Protein AF-A0AAI9TAZ4-F1 (afdb_monomer)

Radius of gyration: 24.56 Å; Cα contacts (8 Å, |Δi|>4): 49; chains: 1; bounding box: 62×40×59 Å

Sequence (120 aa):
MQAFIVGILITIVVLALGYNTGGCFNCARDFGPRLVAVMAGWGGHLFREYHAPWVADITGGLFGALIYNMAIFTGGESPVNYPPRRRKRAYRRALNLRKKLRIGKRKLPDLEHSIADTEH

Solvent-accessible surface area (backbone atoms only — not comparable to full-atom values): 7200 Å² total; per-residue (Å²): 113,69,71,60,55,52,50,53,52,54,49,51,51,37,71,75,50,17,86,85,61,75,52,58,74,43,53,70,74,48,48,54,60,51,51,52,40,36,73,72,66,72,40,77,65,86,70,65,55,93,70,59,47,44,62,58,34,53,52,48,52,53,49,53,51,47,50,45,41,71,77,68,46,80,49,74,80,42,93,85,38,56,45,71,72,56,53,56,50,55,48,50,50,51,52,54,50,42,61,72,66,66,63,76,79,87,74,52,66,72,58,53,52,58,51,60,71,65,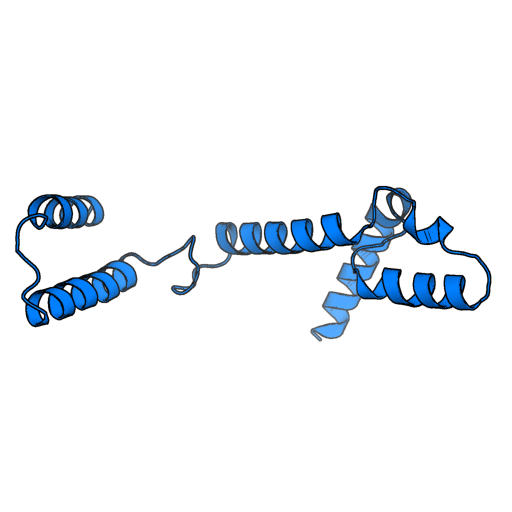72,111

InterPro domains:
  IPR000425 Major intrinsic protein [PF00230] (3-68)
  IPR023271 Aquaporin-like [G3DSA:1.20.1080.10] (1-79)
  IPR023271 Aquaporin-like [SSF81338] (2-74)
  IPR050363 Major Intrinsic Protein/Aquaporin [PTHR43829] (1-81)

Secondary structure (DSSP, 8-state):
-HHHHHHHHHHHHHHHHHHHHTT---HHHHHHHHHHHIIIII-GGGG--S--HHHHHHHHHHHHHHHHHHHT---TT-SSS--HHHHHHHHHHHHHHHHHTT--GGG-HHHHHHHHTT--

Mean predicted aligned error: 12.99 Å

Foldseek 3Di:
DVVVVVVVVLVVCCVVPCVPPVSPLDLVVQVVVLVVCCVVVVNDVSVVPPCSVVVVNVVVVVVVVVCCCPPPDCDCPDPVNHDLVVVVVVVVVVVVVVVVVPDDPPPPPVVVVVVVVSVD

pLDDT: mean 76.42, std 12.27, range [41.94, 95.5]

Organism: Penicillium thymicola (NCBI:txid293382)

Structure (mmCIF, N/CA/C/O backbone):
data_AF-A0AAI9TAZ4-F1
#
_entry.id   AF-A0AAI9TAZ4-F1
#
loop_
_atom_site.group_PDB
_atom_site.id
_atom_site.type_symbol
_atom_site.label_atom_id
_atom_site.label_alt_id
_atom_site.label_comp_id
_atom_site.label_asym_id
_atom_site.label_entity_id
_atom_site.label_seq_id
_atom_site.pdbx_PDB_ins_code
_atom_site.Cartn_x
_atom_site.Cartn_y
_atom_site.Cartn_z
_atom_site.occupancy
_atom_site.B_iso_or_equiv
_atom_site.auth_seq_id
_atom_site.auth_comp_id
_atom_site.auth_asym_id
_atom_site.auth_atom_id
_atom_site.pdbx_PDB_model_num
ATOM 1 N N . MET A 1 1 ? 0.638 22.893 1.329 1.00 80.75 1 MET A N 1
ATOM 2 C CA . MET A 1 1 ? 1.312 22.155 2.423 1.00 80.75 1 MET A CA 1
ATOM 3 C C . MET A 1 1 ? 1.194 20.637 2.303 1.00 80.75 1 MET A C 1
ATOM 5 O O . MET A 1 1 ? 2.216 19.978 2.399 1.00 80.75 1 MET A O 1
ATOM 9 N N . GLN A 1 2 ? 0.012 20.065 2.039 1.00 91.38 2 GLN A N 1
ATOM 10 C CA . GLN A 1 2 ? -0.176 18.601 2.034 1.00 91.38 2 GLN A CA 1
ATOM 11 C C . GLN A 1 2 ? 0.722 17.841 1.035 1.00 91.38 2 GLN A C 1
ATOM 13 O O . GLN A 1 2 ? 1.389 16.885 1.412 1.00 91.38 2 GLN A O 1
ATOM 18 N N . ALA A 1 3 ? 0.815 18.301 -0.218 1.00 91.31 3 ALA A N 1
ATOM 19 C CA . ALA A 1 3 ? 1.637 17.642 -1.242 1.00 91.31 3 ALA A CA 1
ATOM 20 C C . ALA A 1 3 ? 3.138 17.600 -0.891 1.00 91.31 3 ALA A C 1
ATOM 22 O O . ALA A 1 3 ? 3.822 16.633 -1.208 1.00 91.31 3 ALA A O 1
ATOM 23 N N . PHE A 1 4 ? 3.637 18.624 -0.192 1.00 94.88 4 PHE A N 1
ATOM 24 C CA . PHE A 1 4 ? 5.032 18.691 0.244 1.00 94.88 4 PHE A CA 1
ATOM 25 C C . PHE A 1 4 ? 5.348 17.623 1.300 1.00 94.88 4 PHE A C 1
ATOM 27 O O . PHE A 1 4 ? 6.354 16.927 1.196 1.00 94.88 4 PHE A O 1
ATOM 34 N N . ILE A 1 5 ? 4.444 17.434 2.267 1.00 95.50 5 ILE A N 1
ATOM 35 C CA . ILE A 1 5 ? 4.572 16.408 3.311 1.00 95.50 5 ILE A CA 1
ATOM 36 C C . ILE A 1 5 ? 4.561 15.009 2.687 1.00 95.50 5 ILE A C 1
ATOM 38 O O . ILE A 1 5 ? 5.412 14.182 3.008 1.00 95.50 5 ILE A O 1
ATOM 42 N N . VAL A 1 6 ? 3.637 14.758 1.753 1.00 93.25 6 VAL A N 1
ATOM 43 C CA . VAL A 1 6 ? 3.563 13.476 1.036 1.00 93.25 6 VAL A CA 1
ATOM 44 C C . VAL A 1 6 ? 4.838 13.224 0.224 1.00 93.25 6 VAL A C 1
ATOM 46 O O . VAL A 1 6 ? 5.362 12.114 0.250 1.00 93.25 6 VAL A O 1
ATOM 49 N N . GLY A 1 7 ? 5.380 14.247 -0.443 1.00 92.19 7 GLY A N 1
ATOM 50 C CA . GLY A 1 7 ? 6.631 14.137 -1.199 1.00 92.19 7 GLY A CA 1
ATOM 51 C C . GLY A 1 7 ? 7.829 13.752 -0.328 1.00 92.19 7 GLY A C 1
ATOM 52 O O . GLY A 1 7 ? 8.568 12.827 -0.670 1.00 92.19 7 GLY A O 1
ATOM 53 N N . ILE A 1 8 ? 7.995 14.399 0.830 1.00 95.25 8 ILE A N 1
ATOM 54 C CA . ILE A 1 8 ? 9.045 14.036 1.795 1.00 95.25 8 ILE A CA 1
ATOM 55 C C . ILE A 1 8 ? 8.847 12.604 2.299 1.00 95.25 8 ILE A C 1
ATOM 57 O O . ILE A 1 8 ? 9.805 11.834 2.336 1.00 95.25 8 ILE A O 1
ATOM 61 N N . LEU A 1 9 ? 7.613 12.221 2.632 1.00 93.56 9 LEU A N 1
ATOM 62 C CA . LEU A 1 9 ? 7.301 10.877 3.115 1.00 93.56 9 LEU A CA 1
ATOM 63 C C . LEU A 1 9 ? 7.679 9.802 2.087 1.00 93.56 9 LEU A C 1
ATOM 65 O O . LEU A 1 9 ? 8.371 8.846 2.432 1.00 93.56 9 LEU A O 1
ATOM 69 N N . ILE A 1 10 ? 7.303 9.988 0.818 1.00 91.25 10 ILE A N 1
ATOM 70 C CA . ILE A 1 10 ? 7.685 9.073 -0.270 1.00 91.25 10 ILE A CA 1
ATOM 71 C C . ILE A 1 10 ? 9.211 9.011 -0.410 1.00 91.25 10 ILE A C 1
ATOM 73 O O . ILE A 1 10 ? 9.771 7.928 -0.570 1.00 91.25 10 ILE A O 1
ATOM 77 N N . THR A 1 11 ? 9.891 10.154 -0.313 1.00 91.94 11 THR A N 1
ATOM 78 C CA . THR A 1 11 ? 11.353 10.232 -0.445 1.00 91.94 11 THR A CA 1
ATOM 79 C C . THR A 1 11 ? 12.050 9.426 0.649 1.00 91.94 11 THR A C 1
ATOM 81 O O . THR A 1 11 ? 12.926 8.619 0.352 1.00 91.94 11 THR A O 1
ATOM 84 N N . ILE A 1 12 ? 11.620 9.578 1.903 1.00 93.62 12 ILE A N 1
ATOM 85 C CA . ILE A 1 12 ? 12.162 8.827 3.044 1.00 93.62 12 ILE A CA 1
ATOM 86 C C . ILE A 1 12 ? 11.938 7.324 2.859 1.00 93.62 12 ILE A C 1
ATOM 88 O O . ILE A 1 12 ? 12.862 6.540 3.062 1.00 93.62 12 ILE A O 1
ATOM 92 N N . VAL A 1 13 ? 10.741 6.915 2.430 1.00 90.44 13 VAL A N 1
ATOM 93 C CA . VAL A 1 13 ? 10.422 5.500 2.187 1.00 90.44 13 VAL A CA 1
ATOM 94 C C . VAL A 1 13 ? 11.324 4.908 1.099 1.00 90.44 13 VAL A C 1
ATOM 96 O O . VAL A 1 13 ? 11.860 3.815 1.275 1.00 90.44 13 VAL A O 1
ATOM 99 N N . VAL A 1 14 ? 11.548 5.631 -0.002 1.00 89.94 14 VAL A N 1
ATOM 100 C CA . VAL A 1 14 ? 12.442 5.179 -1.081 1.00 89.94 14 VAL A CA 1
ATOM 101 C C . VAL A 1 14 ? 13.898 5.124 -0.617 1.00 89.94 14 VAL A C 1
ATOM 103 O O . VAL A 1 14 ? 14.590 4.167 -0.947 1.00 89.94 14 VAL A O 1
ATOM 106 N N . LEU A 1 15 ? 14.369 6.087 0.175 1.00 91.38 15 LEU A N 1
ATOM 107 C CA . LEU A 1 15 ? 15.738 6.066 0.701 1.00 91.38 15 LEU A CA 1
ATOM 108 C C . LEU A 1 15 ? 15.960 4.928 1.707 1.00 91.38 15 LEU A C 1
ATOM 110 O O . LEU A 1 15 ? 17.018 4.307 1.698 1.00 91.38 15 LEU A O 1
ATOM 114 N N . ALA A 1 16 ? 14.969 4.633 2.549 1.00 90.00 16 ALA A N 1
ATOM 115 C CA . ALA A 1 16 ? 15.081 3.602 3.577 1.00 90.00 16 ALA A CA 1
ATOM 116 C C . ALA A 1 16 ? 14.909 2.178 3.025 1.00 90.00 16 ALA A C 1
ATOM 118 O O . ALA A 1 16 ? 15.599 1.257 3.457 1.00 90.00 16 ALA A O 1
ATOM 119 N N . LEU A 1 17 ? 13.974 1.981 2.091 1.00 86.31 17 LEU A N 1
ATOM 120 C CA . LEU A 1 17 ? 13.542 0.650 1.647 1.00 86.31 17 LEU A CA 1
ATOM 121 C C 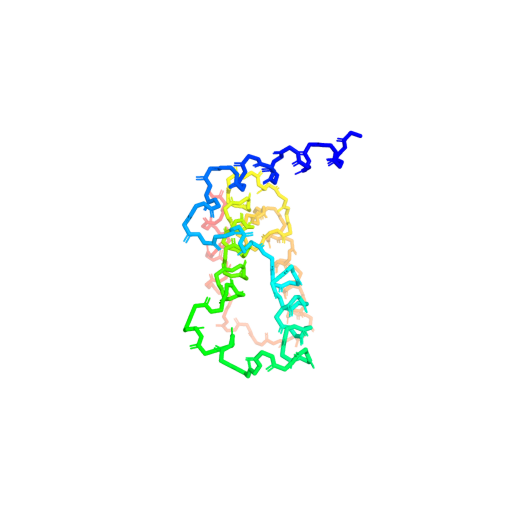. LEU A 1 17 ? 13.793 0.383 0.156 1.00 86.31 17 LEU A C 1
ATOM 123 O O . LEU A 1 17 ? 13.627 -0.749 -0.298 1.00 86.31 17 LEU A O 1
ATOM 127 N N . GLY A 1 18 ? 14.221 1.386 -0.612 1.00 83.62 18 GLY A N 1
ATOM 128 C CA . GLY A 1 18 ? 14.405 1.276 -2.061 1.00 83.62 18 GLY A CA 1
ATOM 129 C C . GLY A 1 18 ? 15.510 0.313 -2.489 1.00 83.62 18 GLY A C 1
ATOM 130 O O . GLY A 1 18 ? 15.413 -0.240 -3.578 1.00 83.62 18 GLY A O 1
ATOM 131 N N . TYR A 1 19 ? 16.507 0.048 -1.639 1.00 83.50 19 TYR A N 1
ATOM 132 C CA . TYR A 1 19 ? 17.583 -0.902 -1.953 1.00 83.50 19 TYR A CA 1
ATOM 133 C C . TYR A 1 19 ? 17.076 -2.342 -2.139 1.00 83.50 19 TYR A C 1
ATOM 135 O O . TYR A 1 19 ? 17.599 -3.073 -2.971 1.00 83.50 19 TYR A O 1
ATOM 143 N N . ASN A 1 20 ? 16.032 -2.747 -1.408 1.00 81.81 20 ASN A N 1
ATOM 144 C CA . ASN A 1 20 ? 15.548 -4.130 -1.440 1.00 81.81 20 ASN A CA 1
ATOM 145 C C . ASN A 1 20 ? 14.680 -4.436 -2.669 1.00 81.81 20 ASN A C 1
ATOM 147 O O . ASN A 1 20 ? 14.732 -5.539 -3.200 1.00 81.81 20 ASN A O 1
ATOM 151 N N . THR A 1 21 ? 13.848 -3.481 -3.099 1.00 73.38 21 THR A N 1
ATOM 152 C CA . THR A 1 21 ? 12.786 -3.719 -4.100 1.00 73.38 21 THR A CA 1
ATOM 153 C C . THR A 1 21 ? 12.746 -2.681 -5.226 1.00 73.38 21 THR A C 1
ATOM 155 O O . THR A 1 21 ? 11.793 -2.643 -6.005 1.00 73.38 21 THR A O 1
ATOM 158 N N . GLY A 1 22 ? 13.730 -1.780 -5.307 1.00 74.75 22 GLY A N 1
ATOM 159 C CA . GLY A 1 22 ? 13.767 -0.696 -6.300 1.00 74.75 22 GLY A CA 1
ATOM 160 C C . GLY A 1 22 ? 12.730 0.412 -6.067 1.00 74.75 22 GLY A C 1
ATOM 161 O O . GLY A 1 22 ? 12.552 1.295 -6.908 1.00 74.75 22 GLY A O 1
ATOM 162 N N . GLY A 1 23 ? 12.029 0.390 -4.927 1.00 72.44 23 GLY A N 1
ATOM 163 C CA . GLY A 1 23 ? 10.991 1.366 -4.592 1.00 72.44 23 GLY A CA 1
ATOM 164 C C . GLY A 1 23 ? 9.663 1.146 -5.325 1.00 72.44 23 GLY A C 1
ATOM 165 O O . GLY A 1 23 ? 8.920 2.107 -5.547 1.00 72.44 23 GLY A O 1
ATOM 166 N N . CYS A 1 24 ? 9.354 -0.090 -5.714 1.00 72.31 24 CYS A N 1
ATOM 167 C CA . CYS A 1 24 ? 8.087 -0.453 -6.344 1.00 72.31 24 CYS A CA 1
ATOM 168 C C . CYS A 1 24 ? 6.948 -0.496 -5.309 1.00 72.31 24 CYS A C 1
ATOM 170 O O . CYS A 1 24 ? 6.540 -1.573 -4.905 1.00 72.31 24 CYS A O 1
ATOM 172 N N . PHE A 1 25 ? 6.488 0.675 -4.858 1.00 78.00 25 PHE A N 1
ATOM 173 C CA . PHE A 1 25 ? 5.370 0.836 -3.907 1.00 78.00 25 PHE A CA 1
ATOM 174 C C . PHE A 1 25 ? 4.046 1.229 -4.584 1.00 78.00 25 PHE A C 1
ATOM 176 O O . PHE A 1 25 ? 3.117 1.721 -3.940 1.00 78.00 25 PHE A O 1
ATOM 183 N N . ASN A 1 26 ? 4.006 1.175 -5.915 1.00 82.38 26 ASN A N 1
ATOM 184 C CA . ASN A 1 26 ? 2.842 1.564 -6.692 1.00 82.38 26 ASN A CA 1
ATOM 185 C C . ASN A 1 26 ? 2.783 0.755 -7.989 1.00 82.38 26 ASN A C 1
ATOM 187 O O . ASN A 1 26 ? 3.664 0.870 -8.847 1.00 82.38 26 ASN A O 1
ATOM 191 N N . CYS A 1 27 ? 1.676 0.036 -8.174 1.00 76.88 27 CYS A N 1
ATOM 192 C CA . CYS A 1 27 ? 1.417 -0.766 -9.361 1.00 76.88 27 CYS A CA 1
ATOM 193 C C . CYS A 1 27 ? 1.526 0.038 -10.663 1.00 76.88 27 CYS A C 1
ATOM 195 O O . CYS A 1 27 ? 2.112 -0.435 -11.631 1.00 76.88 27 CYS A O 1
ATOM 197 N N . ALA A 1 28 ? 1.005 1.267 -10.700 1.00 81.38 28 ALA A N 1
ATOM 198 C CA . ALA A 1 28 ? 1.044 2.111 -11.895 1.00 81.38 28 ALA A CA 1
ATOM 199 C C . ALA A 1 28 ? 2.462 2.614 -12.210 1.00 81.38 28 ALA A C 1
ATOM 201 O O . ALA A 1 28 ? 2.822 2.730 -13.383 1.00 81.38 28 ALA A O 1
ATOM 202 N N . ARG A 1 29 ? 3.276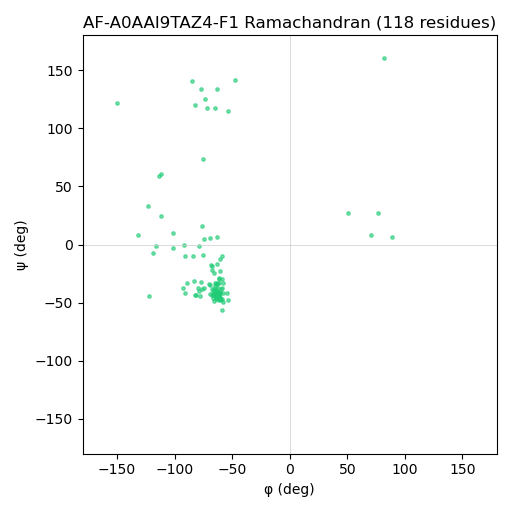 2.873 -11.173 1.00 83.25 29 ARG A N 1
ATOM 203 C CA . ARG A 1 29 ? 4.682 3.289 -11.326 1.00 83.25 29 ARG A CA 1
ATOM 204 C C . ARG A 1 29 ? 5.517 2.196 -11.991 1.00 83.25 29 ARG A C 1
ATOM 206 O O . ARG A 1 29 ? 6.443 2.515 -12.726 1.00 83.25 29 ARG A O 1
ATOM 213 N N . ASP A 1 30 ? 5.194 0.939 -11.720 1.00 83.69 30 ASP A N 1
ATOM 214 C CA . ASP A 1 30 ? 5.924 -0.220 -12.227 1.00 83.69 30 ASP A CA 1
ATOM 215 C C . ASP A 1 30 ? 5.353 -0.741 -13.564 1.00 83.69 30 ASP A C 1
ATOM 217 O O . ASP A 1 30 ? 6.103 -1.006 -14.503 1.00 83.69 30 ASP A O 1
ATOM 221 N N . PHE A 1 31 ? 4.025 -0.802 -13.711 1.00 82.88 31 PHE A N 1
ATOM 222 C CA . PHE A 1 31 ? 3.369 -1.333 -14.911 1.00 82.88 31 PHE A CA 1
ATOM 223 C C . PHE A 1 31 ? 3.652 -0.518 -16.179 1.00 82.88 31 PHE A C 1
ATOM 225 O O . PHE A 1 31 ? 3.954 -1.097 -17.222 1.00 82.88 31 PHE A O 1
ATOM 232 N N . GLY A 1 32 ? 3.570 0.816 -16.104 1.00 85.81 32 GLY A N 1
ATOM 233 C CA . GLY A 1 32 ? 3.747 1.690 -17.270 1.00 85.81 32 GLY A CA 1
ATOM 234 C C . GLY A 1 32 ? 5.116 1.513 -17.942 1.00 85.81 32 GLY A C 1
ATOM 235 O O . GLY A 1 32 ? 5.166 1.161 -19.123 1.00 85.81 32 GLY A O 1
ATOM 236 N N . PRO A 1 33 ? 6.230 1.682 -17.206 1.00 87.19 33 PRO A N 1
ATOM 237 C CA . PRO A 1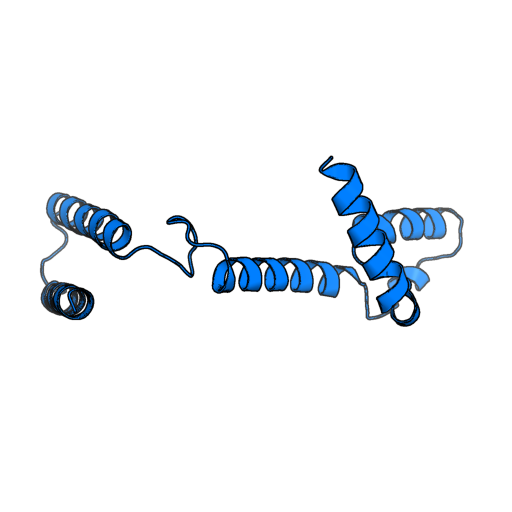 33 ? 7.571 1.460 -17.741 1.00 87.19 33 PRO A CA 1
ATOM 238 C C . PRO A 1 33 ? 7.801 0.032 -18.248 1.00 87.19 33 PRO A C 1
ATOM 240 O O . PRO A 1 33 ? 8.421 -0.138 -19.296 1.00 87.19 33 PRO A O 1
ATOM 243 N N . ARG A 1 34 ? 7.263 -0.996 -17.570 1.00 85.81 34 ARG A N 1
ATOM 244 C CA . ARG A 1 34 ? 7.365 -2.390 -18.043 1.00 85.81 34 ARG A CA 1
ATOM 245 C C . ARG A 1 34 ? 6.638 -2.605 -19.368 1.00 85.81 34 ARG A C 1
ATOM 247 O O . ARG A 1 34 ? 7.175 -3.269 -20.251 1.00 85.81 34 ARG A O 1
ATOM 254 N N . LEU A 1 35 ? 5.449 -2.025 -19.535 1.00 87.31 35 LEU A N 1
ATOM 255 C CA . LEU A 1 35 ? 4.701 -2.108 -20.789 1.00 87.31 35 LEU A CA 1
ATOM 256 C C . LEU A 1 35 ? 5.458 -1.422 -21.934 1.00 87.31 35 LEU A C 1
ATOM 258 O O . LEU A 1 35 ? 5.593 -2.005 -23.009 1.00 87.31 35 LEU A O 1
ATOM 262 N N . VAL A 1 36 ? 6.003 -0.227 -21.683 1.00 89.88 36 VAL A N 1
ATOM 263 C CA . VAL A 1 36 ? 6.834 0.495 -22.659 1.00 89.88 36 VAL A CA 1
ATOM 264 C C . VAL A 1 36 ? 8.080 -0.314 -23.020 1.00 89.88 36 VAL A C 1
ATOM 266 O O . VAL A 1 36 ? 8.405 -0.416 -24.198 1.00 89.88 36 VAL A O 1
ATOM 269 N N . ALA A 1 37 ? 8.742 -0.950 -22.052 1.00 88.38 37 ALA A N 1
ATOM 270 C CA . ALA A 1 37 ? 9.898 -1.807 -22.315 1.00 88.38 37 ALA A CA 1
ATOM 271 C C . ALA A 1 37 ? 9.531 -3.024 -23.185 1.00 88.38 37 ALA A C 1
ATOM 273 O O . ALA A 1 37 ? 10.248 -3.345 -24.133 1.00 88.38 37 ALA A O 1
ATOM 274 N N . VAL A 1 38 ? 8.385 -3.667 -22.937 1.00 89.69 38 VAL A N 1
ATOM 275 C CA . VAL A 1 38 ? 7.910 -4.757 -23.805 1.00 89.69 38 VAL A CA 1
ATOM 276 C C . VAL A 1 38 ? 7.626 -4.261 -25.222 1.00 89.69 38 VAL A C 1
ATOM 278 O O . VAL A 1 38 ? 8.045 -4.915 -26.177 1.00 89.69 38 VAL A O 1
ATOM 281 N N . MET A 1 39 ? 6.982 -3.100 -25.371 1.00 89.62 39 MET A N 1
ATOM 282 C CA . MET A 1 39 ? 6.754 -2.472 -26.680 1.00 89.62 39 MET A CA 1
ATOM 283 C C . MET A 1 39 ? 8.064 -2.084 -27.380 1.00 89.62 39 MET A C 1
ATOM 285 O O . MET A 1 39 ? 8.159 -2.197 -28.598 1.00 89.62 39 MET A O 1
ATOM 289 N N . ALA A 1 40 ? 9.087 -1.688 -26.621 1.00 92.19 40 ALA A N 1
ATOM 290 C CA . ALA A 1 40 ? 10.425 -1.370 -27.119 1.00 92.19 40 ALA A CA 1
ATOM 291 C C . ALA A 1 40 ? 11.255 -2.612 -27.506 1.00 92.19 40 ALA A C 1
ATOM 293 O O . ALA A 1 40 ? 12.428 -2.483 -27.849 1.00 92.19 40 ALA A O 1
ATOM 294 N N . GLY A 1 41 ? 10.672 -3.815 -27.457 1.00 89.19 41 GLY A N 1
ATOM 295 C CA . GLY A 1 41 ? 11.322 -5.047 -27.911 1.00 89.19 41 GLY A CA 1
ATOM 296 C C . GLY A 1 41 ? 12.138 -5.770 -26.842 1.00 89.19 41 GLY A C 1
ATOM 297 O O . GLY A 1 41 ? 12.759 -6.786 -27.142 1.00 89.19 41 GLY A O 1
ATOM 298 N N . TRP A 1 42 ? 12.093 -5.320 -25.585 1.00 83.38 42 TRP A N 1
ATOM 299 C CA . TRP A 1 42 ? 12.757 -6.009 -24.473 1.00 83.38 42 TRP A CA 1
ATOM 300 C C . TRP A 1 42 ? 12.098 -7.375 -24.175 1.00 83.38 42 TRP A C 1
ATOM 302 O O . TRP A 1 42 ? 12.727 -8.264 -23.618 1.00 83.38 42 TRP A O 1
ATOM 312 N N . GLY A 1 43 ? 10.858 -7.605 -24.629 1.00 84.00 43 GLY A N 1
ATOM 313 C CA . GLY A 1 43 ? 10.178 -8.907 -24.581 1.00 84.00 43 GLY A CA 1
ATOM 314 C C . GLY A 1 43 ? 9.521 -9.231 -23.232 1.00 84.00 43 GLY A C 1
ATOM 315 O O . GLY A 1 43 ? 9.850 -8.662 -22.202 1.00 84.00 43 GLY A O 1
ATOM 316 N N . GLY A 1 44 ? 8.571 -10.173 -23.206 1.00 78.12 44 GLY A N 1
ATOM 317 C CA . GLY A 1 44 ? 7.685 -10.419 -22.048 1.00 78.12 44 GLY A CA 1
ATOM 318 C C . GLY A 1 44 ? 8.328 -11.013 -20.784 1.00 78.12 44 GLY A C 1
ATOM 319 O O . GLY A 1 44 ? 7.618 -11.346 -19.836 1.00 78.12 44 GLY A O 1
ATOM 320 N N . HIS A 1 45 ? 9.652 -11.170 -20.742 1.00 81.06 45 HIS A N 1
ATOM 321 C CA . HIS A 1 45 ? 10.350 -11.727 -19.583 1.00 81.06 45 HIS A CA 1
ATOM 322 C C . HIS A 1 45 ? 10.281 -10.809 -18.347 1.00 81.06 45 HIS A C 1
ATOM 324 O O . HIS A 1 45 ? 10.334 -11.315 -17.231 1.00 81.06 45 HIS A O 1
ATOM 330 N N . LEU A 1 46 ? 10.045 -9.501 -18.527 1.00 76.12 46 LEU A N 1
ATOM 331 C CA . LEU A 1 46 ? 9.874 -8.525 -17.431 1.00 76.12 46 LEU A CA 1
ATOM 332 C C . LEU A 1 46 ? 8.652 -8.800 -16.535 1.00 76.12 46 LEU A C 1
ATOM 334 O O . LEU A 1 46 ? 8.544 -8.254 -15.438 1.00 76.12 46 LEU A O 1
ATOM 338 N N . PHE A 1 47 ? 7.716 -9.630 -17.001 1.00 76.31 47 PHE A N 1
ATOM 339 C CA . PHE A 1 47 ? 6.534 -10.051 -16.244 1.00 76.31 47 PHE A CA 1
ATOM 340 C C . PHE A 1 47 ? 6.673 -11.453 -15.639 1.00 76.31 47 PHE A C 1
ATOM 342 O O . PHE A 1 47 ? 5.766 -11.906 -14.948 1.00 76.31 47 PHE A O 1
ATOM 349 N N . ARG A 1 48 ? 7.782 -12.161 -15.900 1.00 72.25 48 ARG A N 1
ATOM 350 C CA . ARG A 1 48 ? 8.016 -13.517 -15.374 1.00 72.25 48 ARG A CA 1
ATOM 351 C C . ARG A 1 48 ? 8.598 -13.533 -13.965 1.00 72.25 48 ARG A C 1
ATOM 353 O O . ARG A 1 48 ? 8.676 -14.602 -13.365 1.00 72.25 48 ARG A O 1
ATOM 360 N N . GLU A 1 49 ? 9.010 -12.385 -13.436 1.00 67.19 49 GLU A N 1
ATOM 361 C CA . GLU A 1 49 ? 9.421 -12.300 -12.040 1.00 67.19 49 GLU A CA 1
ATOM 362 C C . GLU A 1 49 ? 8.213 -12.579 -11.136 1.00 67.19 49 GLU A C 1
ATOM 364 O O . GLU A 1 49 ? 7.223 -11.850 -11.150 1.00 67.19 49 GLU A O 1
ATOM 369 N N . TYR A 1 50 ? 8.303 -13.658 -10.352 1.00 54.44 50 TYR A N 1
ATOM 370 C CA . TYR A 1 50 ? 7.246 -14.185 -9.473 1.00 54.44 50 TYR A CA 1
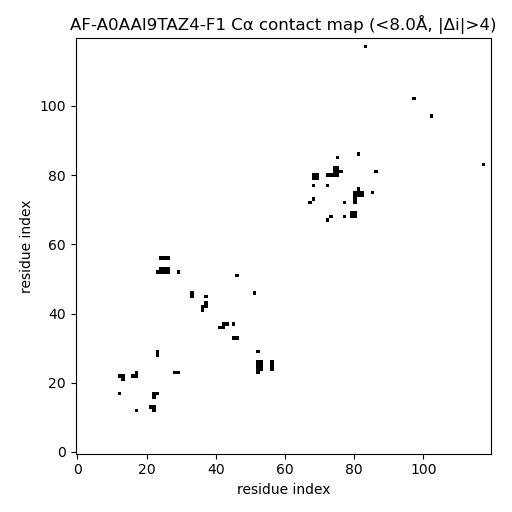ATOM 371 C C . TYR A 1 50 ? 6.749 -13.189 -8.410 1.00 54.44 50 TYR A C 1
ATOM 373 O O . TYR A 1 50 ? 5.741 -13.433 -7.752 1.00 54.44 50 TYR A O 1
ATOM 381 N N . HIS A 1 51 ? 7.435 -12.059 -8.247 1.00 57.53 51 HIS A N 1
ATOM 382 C CA . HIS A 1 51 ? 7.114 -11.006 -7.294 1.00 57.53 51 HIS A CA 1
ATOM 383 C C . HIS A 1 51 ? 6.693 -9.741 -8.037 1.00 57.53 51 HIS A C 1
ATOM 385 O O . HIS A 1 51 ? 7.323 -8.695 -7.895 1.00 57.53 51 HIS A O 1
ATOM 391 N N . ALA A 1 52 ? 5.634 -9.819 -8.848 1.00 61.88 52 ALA A N 1
ATOM 392 C CA . ALA A 1 52 ? 4.985 -8.603 -9.318 1.00 61.88 52 ALA A CA 1
ATOM 393 C C . ALA A 1 52 ? 4.644 -7.762 -8.069 1.00 61.88 52 ALA A C 1
ATOM 395 O O . ALA A 1 52 ? 3.845 -8.218 -7.240 1.00 61.88 52 ALA A O 1
ATOM 396 N N . PRO A 1 53 ? 5.247 -6.570 -7.894 1.00 69.75 53 PRO A N 1
ATOM 397 C CA . PRO A 1 53 ? 5.134 -5.793 -6.656 1.00 69.75 53 PRO A CA 1
ATOM 398 C C . PRO A 1 53 ? 3.681 -5.410 -6.347 1.00 69.75 53 PRO A C 1
ATOM 400 O O . PRO A 1 53 ? 3.343 -5.055 -5.229 1.00 69.75 53 PRO A O 1
ATOM 403 N N . TRP A 1 54 ? 2.785 -5.589 -7.316 1.00 79.06 54 TRP A N 1
ATOM 404 C CA . TRP A 1 54 ? 1.379 -5.234 -7.248 1.00 79.06 54 TRP A CA 1
ATOM 405 C C . TRP A 1 54 ? 0.611 -5.996 -6.168 1.00 79.06 54 TRP A C 1
ATOM 407 O O . TRP A 1 54 ? -0.255 -5.418 -5.516 1.00 79.06 54 TRP A O 1
ATOM 417 N N . VAL A 1 55 ? 0.921 -7.278 -5.939 1.00 81.50 55 VAL A N 1
ATOM 418 C CA . VAL A 1 55 ? 0.258 -8.044 -4.866 1.00 81.50 55 VAL A CA 1
ATOM 419 C C . VAL A 1 55 ? 0.696 -7.516 -3.499 1.00 81.50 55 VAL A C 1
ATOM 421 O O . VAL A 1 55 ? -0.140 -7.323 -2.614 1.00 81.50 55 VAL A O 1
ATOM 424 N N . ALA A 1 56 ? 1.988 -7.225 -3.336 1.00 82.62 56 ALA A N 1
ATOM 425 C CA . ALA A 1 56 ? 2.530 -6.637 -2.114 1.00 82.62 56 ALA A CA 1
ATOM 426 C C . ALA A 1 56 ? 1.990 -5.213 -1.873 1.00 82.62 56 ALA A C 1
ATOM 428 O O . ALA A 1 56 ? 1.614 -4.888 -0.751 1.00 82.62 56 ALA A O 1
ATOM 429 N N . ASP A 1 57 ? 1.857 -4.400 -2.922 1.00 86.00 57 ASP A N 1
ATOM 430 C CA . ASP A 1 57 ? 1.318 -3.037 -2.845 1.00 86.00 57 ASP A CA 1
ATOM 431 C C . ASP A 1 57 ? -0.151 -3.023 -2.408 1.00 86.00 57 ASP A C 1
ATOM 433 O O . ASP A 1 57 ? -0.536 -2.273 -1.507 1.00 86.00 57 ASP A O 1
ATOM 437 N N . ILE A 1 58 ? -0.981 -3.880 -3.012 1.00 86.69 58 ILE A N 1
ATOM 438 C CA . ILE A 1 58 ? -2.410 -3.964 -2.683 1.00 86.69 58 ILE A CA 1
ATOM 439 C C . ILE A 1 58 ? -2.591 -4.458 -1.245 1.00 86.69 58 ILE A C 1
ATOM 441 O O . ILE A 1 58 ? -3.331 -3.855 -0.464 1.00 86.69 58 ILE A O 1
ATOM 445 N N . THR A 1 59 ? -1.908 -5.545 -0.880 1.00 88.62 59 THR A N 1
ATOM 446 C CA . THR A 1 59 ? -1.999 -6.113 0.473 1.00 88.62 59 THR A CA 1
ATOM 447 C C . THR A 1 59 ? -1.445 -5.152 1.527 1.00 88.62 59 THR A C 1
ATOM 449 O O . THR A 1 59 ? -2.086 -4.956 2.560 1.00 88.62 59 THR A O 1
ATOM 452 N N . GLY A 1 60 ? -0.326 -4.480 1.248 1.00 88.50 60 GLY A N 1
ATOM 453 C CA . GLY A 1 60 ? 0.274 -3.465 2.112 1.00 88.50 60 GLY A CA 1
ATOM 454 C C . GLY A 1 60 ? -0.624 -2.245 2.313 1.00 88.50 60 GLY A C 1
ATOM 455 O O . GLY A 1 60 ? -0.793 -1.794 3.447 1.00 88.50 60 GLY A O 1
ATOM 456 N N . GLY A 1 61 ? -1.272 -1.750 1.254 1.00 88.62 61 GLY A N 1
ATOM 457 C CA . GLY A 1 61 ? -2.237 -0.650 1.345 1.00 88.62 61 GLY A CA 1
ATOM 458 C C . GLY A 1 61 ? -3.450 -1.001 2.211 1.00 88.62 61 GLY A C 1
ATOM 459 O O . GLY A 1 61 ? -3.835 -0.225 3.090 1.00 88.62 61 GLY A O 1
ATOM 460 N N . LEU A 1 62 ? -4.015 -2.197 2.021 1.00 90.19 62 LEU A N 1
ATOM 461 C CA . LEU A 1 62 ? -5.123 -2.696 2.843 1.00 90.19 62 LEU A CA 1
ATOM 462 C C . LEU A 1 62 ? -4.711 -2.873 4.308 1.00 90.19 62 LEU A C 1
ATOM 464 O O . LEU A 1 62 ? -5.447 -2.476 5.212 1.00 90.19 62 LEU A O 1
ATOM 468 N N . PHE A 1 63 ? -3.526 -3.431 4.548 1.00 90.62 63 PHE A N 1
ATOM 469 C CA . PHE A 1 63 ? -3.001 -3.647 5.891 1.00 90.62 63 PHE A CA 1
ATOM 470 C C . PHE A 1 63 ? -2.690 -2.329 6.615 1.00 90.62 63 PHE A C 1
ATOM 472 O O . PHE A 1 63 ? -3.066 -2.154 7.773 1.00 90.62 63 PHE A O 1
ATOM 479 N N . GLY A 1 64 ? -2.085 -1.356 5.931 1.00 88.38 64 GLY A N 1
ATOM 480 C CA . GLY A 1 64 ? -1.847 -0.022 6.484 1.00 88.38 64 GLY A CA 1
ATOM 481 C C . GLY A 1 64 ? -3.151 0.702 6.833 1.00 88.38 64 GLY A C 1
ATOM 482 O O . GLY A 1 64 ? -3.268 1.281 7.914 1.00 88.38 64 GLY A O 1
ATOM 483 N N . ALA A 1 65 ? -4.166 0.603 5.968 1.00 86.88 65 ALA A N 1
ATOM 484 C CA . ALA A 1 65 ? -5.496 1.143 6.247 1.00 86.88 65 ALA A CA 1
ATOM 485 C C . ALA A 1 65 ? -6.165 0.451 7.448 1.00 86.88 65 ALA A C 1
ATOM 487 O O . ALA A 1 65 ? -6.812 1.115 8.261 1.00 86.88 65 ALA A O 1
ATOM 488 N N . LEU A 1 66 ? -5.986 -0.865 7.598 1.00 87.00 66 LEU A N 1
ATOM 489 C CA . LEU A 1 66 ? -6.451 -1.615 8.766 1.00 87.00 66 LEU A CA 1
ATOM 490 C C . LEU A 1 66 ? -5.776 -1.115 10.053 1.00 87.00 66 LEU A C 1
ATOM 492 O O . LEU A 1 66 ? -6.471 -0.840 11.029 1.00 87.00 66 LEU A O 1
ATOM 496 N N . ILE A 1 67 ? -4.451 -0.940 10.052 1.00 88.62 67 ILE A N 1
ATOM 497 C CA . ILE A 1 67 ? -3.712 -0.408 11.209 1.00 88.62 67 ILE A CA 1
ATOM 498 C C . ILE A 1 67 ? -4.197 0.996 11.563 1.00 88.62 67 ILE A C 1
ATOM 500 O O . ILE A 1 67 ? -4.480 1.265 12.730 1.00 88.62 67 ILE A O 1
ATOM 504 N N . TYR A 1 68 ? -4.348 1.875 10.571 1.00 86.19 68 TYR A N 1
ATOM 505 C CA . TYR A 1 68 ? -4.885 3.217 10.794 1.00 86.19 68 TYR A CA 1
ATOM 506 C C . TYR A 1 68 ? -6.284 3.161 11.422 1.00 86.19 68 TYR A C 1
ATOM 508 O O . TYR A 1 68 ? -6.573 3.888 12.377 1.00 86.19 68 TYR A O 1
ATOM 516 N N . ASN A 1 69 ? -7.126 2.244 10.935 1.00 82.38 69 ASN A N 1
ATOM 517 C CA . ASN A 1 69 ? -8.468 2.039 11.460 1.00 82.38 69 ASN A CA 1
ATOM 518 C C . ASN A 1 69 ? -8.496 1.538 12.910 1.00 82.38 69 ASN A C 1
ATOM 520 O O . ASN A 1 69 ? -9.424 1.875 13.640 1.00 82.38 69 ASN A O 1
ATOM 524 N N . MET A 1 70 ? -7.514 0.732 13.317 1.00 78.75 70 MET A N 1
ATOM 525 C CA . MET A 1 70 ? -7.416 0.202 14.680 1.00 78.75 70 MET A CA 1
ATOM 526 C C . MET A 1 70 ? -6.791 1.200 15.658 1.00 78.75 70 MET A C 1
ATOM 528 O O . MET A 1 70 ? -7.271 1.336 16.778 1.00 78.75 70 MET A O 1
ATOM 532 N N . ALA A 1 71 ? -5.717 1.879 15.252 1.00 82.62 71 ALA A N 1
ATOM 533 C CA . ALA A 1 71 ? -4.901 2.680 16.161 1.00 82.62 71 ALA A CA 1
ATOM 534 C C . ALA A 1 71 ? -5.370 4.136 16.290 1.00 82.62 71 ALA A C 1
ATOM 536 O O . ALA A 1 71 ? -5.205 4.739 17.347 1.00 82.62 71 ALA A O 1
ATOM 537 N N . ILE A 1 72 ? -5.914 4.719 15.218 1.00 81.25 72 ILE A N 1
ATOM 538 C CA . ILE A 1 72 ? -6.173 6.167 15.147 1.00 81.25 72 ILE A CA 1
ATOM 539 C C . ILE A 1 72 ? -7.650 6.451 14.881 1.00 81.25 72 ILE A C 1
AT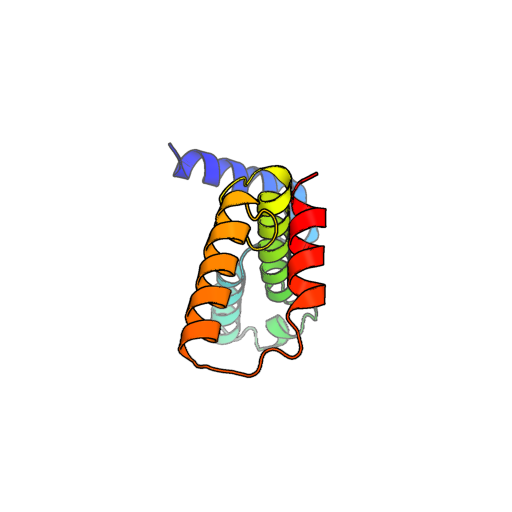OM 541 O O . ILE A 1 72 ? -8.246 7.328 15.511 1.00 81.25 72 ILE A O 1
ATOM 545 N N . PHE A 1 73 ? -8.262 5.729 13.945 1.00 77.81 73 PHE A N 1
ATOM 546 C CA . PHE A 1 73 ? -9.613 6.051 13.507 1.00 77.81 73 PHE A CA 1
ATOM 547 C C . PHE A 1 73 ? -10.664 5.710 14.571 1.00 77.81 73 PHE A C 1
ATOM 549 O O . PHE A 1 73 ? -10.901 4.550 14.897 1.00 77.81 73 PHE A O 1
ATOM 556 N N . THR A 1 74 ? -11.367 6.733 15.054 1.00 65.38 74 THR A N 1
ATOM 557 C CA . THR A 1 74 ? -12.487 6.643 16.015 1.00 65.38 74 THR A CA 1
ATOM 558 C C . THR A 1 74 ? -13.841 7.008 15.394 1.00 65.38 74 THR A C 1
ATOM 560 O O . THR A 1 74 ? -14.777 7.423 16.078 1.00 65.38 74 THR A O 1
ATOM 563 N N . GLY A 1 75 ? -13.965 6.869 14.071 1.00 62.78 75 GLY A N 1
ATOM 564 C CA . GLY A 1 75 ? -15.183 7.201 13.334 1.00 62.78 75 GLY A CA 1
ATOM 565 C C . GLY A 1 75 ? -16.210 6.068 13.315 1.00 62.78 75 GLY A C 1
ATOM 566 O O . GLY A 1 75 ? -15.888 4.894 13.139 1.00 62.78 75 GLY A O 1
ATOM 567 N N . GLY A 1 76 ? -17.491 6.428 13.432 1.00 57.94 76 GLY A N 1
ATOM 568 C CA . GLY A 1 76 ? -18.595 5.472 13.545 1.00 57.94 76 GLY A CA 1
ATOM 569 C C . GLY A 1 76 ? -19.045 4.758 12.277 1.00 57.94 76 GLY A C 1
ATOM 570 O O . GLY A 1 76 ? -20.152 4.216 12.245 1.00 57.94 76 GLY A O 1
ATOM 571 N N . GLU A 1 77 ? -18.211 4.807 11.248 1.00 63.00 77 GLU A N 1
ATOM 572 C CA . GLU A 1 77 ? -18.367 4.142 9.957 1.00 63.00 77 GLU A CA 1
ATOM 573 C C . GLU A 1 77 ? -17.279 3.092 9.677 1.00 63.00 77 GLU A C 1
ATOM 575 O O . GLU A 1 77 ? -17.365 2.396 8.668 1.00 63.00 77 GLU A O 1
ATOM 580 N N . SER A 1 78 ? -16.307 2.906 10.583 1.00 58.72 78 SER A N 1
ATOM 581 C CA . SER A 1 78 ? -15.340 1.805 10.473 1.00 58.72 78 SER A CA 1
ATOM 582 C C . SER A 1 78 ? -15.974 0.472 10.897 1.00 58.72 78 SER A C 1
ATOM 584 O O . SER A 1 78 ? -16.598 0.418 11.960 1.00 58.72 78 SER A O 1
ATOM 586 N N . PRO A 1 79 ? -15.790 -0.621 10.124 1.00 59.31 79 PRO A N 1
ATOM 587 C CA . PRO A 1 79 ? -16.238 -1.964 10.504 1.00 59.31 79 PRO A CA 1
ATOM 588 C C . PRO A 1 79 ? -15.637 -2.454 11.826 1.00 59.31 79 PRO A C 1
ATOM 590 O O . PRO A 1 79 ? -16.261 -3.248 12.523 1.00 59.31 79 PRO A O 1
ATOM 593 N N . VAL A 1 80 ? -14.428 -1.987 12.156 1.00 63.81 80 VAL A N 1
ATOM 594 C CA . VAL A 1 80 ? -13.645 -2.458 13.308 1.00 63.81 80 VAL A CA 1
ATOM 595 C C . VAL A 1 80 ? -13.911 -1.609 14.552 1.00 63.81 80 VAL A C 1
ATOM 597 O O . VAL A 1 80 ? -14.023 -2.153 15.645 1.00 63.81 80 VAL A O 1
ATOM 600 N N . ASN A 1 81 ? -14.082 -0.291 14.399 1.00 64.94 81 ASN A N 1
ATOM 601 C CA . ASN A 1 81 ? -14.290 0.630 15.520 1.00 64.94 81 ASN A CA 1
ATOM 602 C C . ASN A 1 81 ? -15.708 1.226 15.533 1.00 64.94 81 ASN A C 1
ATOM 604 O O . ASN A 1 81 ? -15.899 2.435 15.401 1.00 64.94 81 ASN A O 1
ATOM 608 N N . TYR A 1 82 ? -16.728 0.370 15.640 1.00 59.94 82 TYR A N 1
ATOM 609 C CA . TYR A 1 82 ? -18.127 0.803 15.604 1.00 59.94 82 TYR A CA 1
ATOM 610 C C . TYR A 1 82 ? -18.605 1.306 16.986 1.00 59.94 82 TYR A C 1
ATOM 612 O O . TYR A 1 82 ? -18.661 0.520 17.934 1.00 59.94 82 TYR A O 1
ATOM 620 N N . PRO A 1 83 ? -19.048 2.573 17.134 1.00 63.72 83 PRO A N 1
ATOM 621 C CA . PRO A 1 83 ? -19.487 3.124 18.404 1.00 63.72 83 PRO A CA 1
ATOM 622 C C . PRO A 1 83 ? -20.723 2.380 18.922 1.00 63.72 83 PRO A C 1
ATOM 624 O O . PRO A 1 83 ? -21.711 2.233 18.179 1.00 63.72 83 PRO A O 1
ATOM 627 N N . PRO A 1 84 ? -20.755 2.003 20.214 1.00 61.84 84 PRO A N 1
ATOM 628 C CA . PRO A 1 84 ? -21.842 1.205 20.789 1.00 61.84 84 PRO A CA 1
ATOM 629 C C . PRO A 1 84 ? -23.213 1.884 20.629 1.00 61.84 84 PRO A C 1
ATOM 631 O O . PRO A 1 84 ? -24.227 1.234 20.359 1.00 61.84 84 PRO A O 1
ATOM 634 N N . ARG A 1 85 ? -23.253 3.225 20.661 1.00 64.06 85 ARG A N 1
ATOM 635 C CA . ARG A 1 85 ? -24.480 4.022 20.480 1.00 64.06 85 ARG A CA 1
ATOM 636 C C . ARG A 1 85 ? -25.090 3.909 19.075 1.00 64.06 85 ARG A C 1
ATOM 638 O O . ARG A 1 85 ? -26.317 3.844 18.954 1.00 64.06 85 ARG A O 1
ATOM 645 N N . ARG A 1 86 ? -24.276 3.858 18.008 1.00 64.12 86 ARG A N 1
ATOM 646 C CA . ARG A 1 86 ? -24.776 3.680 16.627 1.00 64.12 86 ARG A CA 1
ATOM 647 C C . ARG A 1 86 ? -25.186 2.232 16.369 1.00 64.12 86 ARG A C 1
ATOM 649 O O . ARG A 1 86 ? -26.245 2.032 15.770 1.00 64.12 86 ARG A O 1
ATOM 656 N N . ARG A 1 87 ? -24.445 1.249 16.907 1.00 64.44 87 ARG A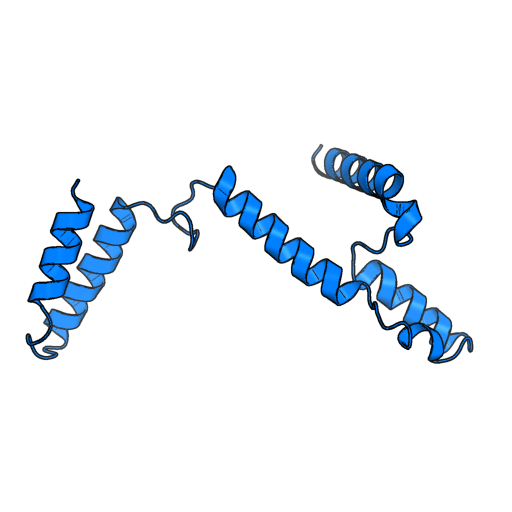 N 1
ATOM 657 C CA . ARG A 1 87 ? -24.830 -0.178 16.881 1.00 64.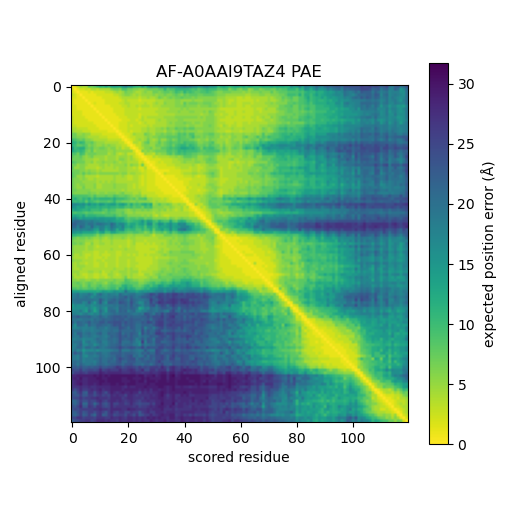44 87 ARG A CA 1
ATOM 658 C C . ARG A 1 87 ? -26.236 -0.362 17.453 1.00 64.44 87 ARG A C 1
ATOM 660 O O . ARG A 1 87 ? -27.110 -0.914 16.787 1.00 64.44 87 ARG A O 1
ATOM 667 N N . LYS A 1 88 ? -26.507 0.256 18.610 1.00 66.38 88 LYS A N 1
ATOM 668 C CA . LYS A 1 88 ? -27.824 0.251 19.273 1.00 66.38 88 LYS A CA 1
ATOM 669 C C . LYS A 1 88 ? -28.943 0.884 18.429 1.00 66.38 88 LYS A C 1
ATOM 671 O O . LYS A 1 88 ? -30.103 0.494 18.564 1.00 66.38 88 LYS A O 1
ATOM 676 N N . ARG A 1 89 ? -28.639 1.864 17.565 1.00 72.00 89 ARG A N 1
ATOM 677 C CA . ARG A 1 89 ? -29.624 2.534 16.687 1.00 72.00 89 ARG A CA 1
ATOM 678 C C . ARG A 1 89 ? -29.905 1.737 15.412 1.00 72.00 89 ARG A C 1
ATOM 680 O O . ARG A 1 89 ? -31.070 1.606 15.038 1.00 72.00 89 ARG A O 1
ATOM 687 N N . ALA A 1 90 ? -28.869 1.193 14.772 1.00 70.81 90 ALA A N 1
ATOM 688 C CA . ALA A 1 90 ? -29.006 0.311 13.612 1.00 70.81 90 ALA A CA 1
ATOM 689 C C . ALA A 1 90 ? -29.777 -0.963 13.985 1.00 70.81 90 ALA A C 1
ATOM 691 O O . ALA A 1 90 ? -30.731 -1.345 13.308 1.00 70.81 90 ALA A O 1
ATOM 692 N N . TYR A 1 91 ? -29.446 -1.537 15.139 1.00 71.50 91 TYR A N 1
ATOM 693 C CA . TYR A 1 91 ? -30.105 -2.715 15.678 1.00 71.50 91 TYR A CA 1
ATOM 694 C C . TYR A 1 91 ? -31.572 -2.462 16.070 1.00 71.50 91 TYR A C 1
ATOM 696 O O . TYR A 1 91 ? -32.454 -3.223 15.674 1.00 71.50 91 TYR A O 1
ATOM 704 N N . ARG A 1 92 ? -31.885 -1.335 16.733 1.00 74.38 92 ARG A N 1
ATOM 705 C CA . ARG A 1 92 ? -33.286 -0.925 16.978 1.00 74.38 92 ARG A CA 1
ATOM 706 C C . ARG A 1 92 ? -34.080 -0.736 15.683 1.00 74.38 92 ARG A C 1
ATOM 708 O O . ARG A 1 92 ? -35.250 -1.106 15.624 1.00 74.38 92 ARG A O 1
ATOM 715 N N . ARG A 1 93 ? -33.456 -0.195 14.629 1.00 77.75 93 ARG A N 1
ATOM 716 C CA . ARG A 1 93 ? -34.078 -0.098 13.297 1.00 77.75 93 ARG A CA 1
ATOM 717 C C . ARG A 1 93 ? -34.363 -1.475 12.703 1.00 77.75 93 ARG A C 1
ATOM 719 O O . ARG A 1 93 ? -35.469 -1.676 12.209 1.00 77.75 93 ARG A O 1
ATOM 726 N N . ALA A 1 94 ? -33.419 -2.410 12.792 1.00 77.38 94 ALA A N 1
ATOM 727 C CA . ALA A 1 94 ? -33.606 -3.782 12.327 1.00 77.38 94 ALA A CA 1
ATOM 728 C C . ALA A 1 94 ? -34.752 -4.485 13.077 1.00 77.38 94 ALA A C 1
ATOM 730 O O . ALA A 1 94 ? -35.623 -5.073 12.440 1.00 77.38 94 ALA A O 1
ATOM 731 N N . LEU A 1 95 ? -34.821 -4.343 14.406 1.00 74.12 95 LEU A N 1
ATOM 732 C CA . LEU A 1 95 ? -35.927 -4.842 15.235 1.00 74.12 95 LEU A CA 1
ATOM 733 C C . LEU A 1 95 ? -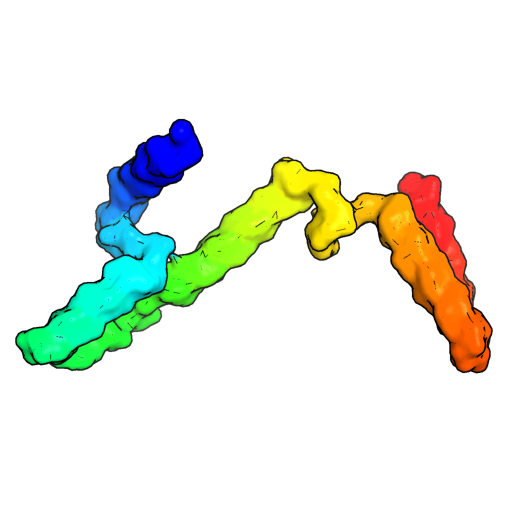37.283 -4.261 14.813 1.00 74.12 95 LEU A C 1
ATOM 735 O O . LEU A 1 95 ? -38.231 -5.013 14.584 1.00 74.12 95 LEU A O 1
ATOM 739 N N . ASN A 1 96 ? -37.376 -2.939 14.654 1.00 79.50 96 ASN A N 1
ATOM 740 C CA . ASN A 1 96 ? -38.618 -2.271 14.255 1.00 79.50 96 ASN A CA 1
ATOM 741 C C . ASN A 1 96 ? -39.068 -2.673 12.845 1.00 79.50 96 ASN A C 1
ATOM 743 O O . ASN A 1 96 ? -40.255 -2.915 12.623 1.00 79.50 96 ASN A O 1
ATOM 747 N N . LEU A 1 97 ? -38.131 -2.788 11.900 1.00 79.81 97 LEU A N 1
ATOM 748 C CA . LEU A 1 97 ? -38.414 -3.224 10.534 1.00 79.81 97 LEU A CA 1
ATOM 749 C C . LEU A 1 97 ? -38.904 -4.677 10.512 1.00 79.81 97 LEU A C 1
ATOM 751 O O . LEU A 1 97 ? -39.906 -4.986 9.874 1.00 79.81 97 LEU A O 1
ATOM 755 N N . ARG A 1 98 ? -38.254 -5.563 11.269 1.00 69.12 98 ARG A N 1
ATOM 756 C CA . ARG A 1 98 ? -38.607 -6.987 11.338 1.00 69.12 98 ARG A CA 1
ATOM 757 C C . ARG A 1 98 ? -39.942 -7.220 12.054 1.00 69.12 98 ARG A C 1
ATOM 759 O O . ARG A 1 98 ? -40.725 -8.062 11.618 1.00 69.12 98 ARG A O 1
ATOM 766 N N . LYS A 1 99 ? -40.250 -6.411 13.077 1.00 74.50 99 LYS A N 1
ATOM 767 C CA . LYS A 1 99 ? -41.572 -6.346 13.725 1.00 74.50 99 LYS A CA 1
ATOM 768 C C . LYS A 1 99 ? -42.652 -5.891 12.738 1.00 74.50 99 LYS A C 1
ATOM 770 O O . LYS A 1 99 ? -43.729 -6.482 12.711 1.00 74.50 99 LYS A O 1
ATOM 775 N N . LYS A 1 100 ? -42.348 -4.903 11.886 1.00 78.19 100 LYS A N 1
ATOM 776 C CA . LYS A 1 100 ? -43.243 -4.429 10.815 1.00 78.19 100 LYS A CA 1
ATOM 777 C C . LYS A 1 100 ? -43.486 -5.500 9.743 1.00 78.19 100 LYS A C 1
ATOM 779 O O . LYS A 1 100 ? -44.603 -5.624 9.259 1.00 78.19 100 LYS A O 1
ATOM 784 N N . LEU A 1 101 ? -42.474 -6.313 9.438 1.00 80.19 101 LEU A N 1
ATOM 785 C CA . LEU A 1 101 ? -42.554 -7.428 8.487 1.00 80.19 101 LEU A CA 1
ATOM 786 C C . LEU A 1 101 ? -43.227 -8.699 9.057 1.00 80.19 101 LEU A C 1
ATOM 788 O O . LEU A 1 101 ? -43.355 -9.678 8.332 1.00 80.19 101 LEU A O 1
ATOM 792 N N . ARG A 1 102 ? -43.654 -8.715 10.334 1.00 72.56 102 ARG A N 1
ATOM 793 C CA . ARG A 1 102 ? -44.302 -9.864 11.019 1.00 72.56 102 ARG A CA 1
ATOM 794 C C . ARG A 1 102 ? -43.542 -11.201 10.882 1.00 72.56 102 ARG A C 1
ATOM 796 O O . ARG A 1 102 ? -44.143 -12.267 10.986 1.00 72.56 102 ARG A O 1
ATOM 803 N N . ILE A 1 103 ? -42.219 -11.163 10.702 1.00 69.88 103 ILE A N 1
ATOM 804 C CA . ILE A 1 103 ? -41.379 -12.369 10.626 1.00 69.88 103 ILE A CA 1
ATOM 805 C C . ILE A 1 103 ? -41.260 -12.959 12.042 1.00 69.88 103 ILE A C 1
ATOM 807 O O . ILE A 1 103 ? -40.917 -12.251 12.987 1.00 69.88 103 ILE A O 1
ATOM 811 N N . GLY A 1 104 ? -41.605 -14.241 12.191 1.00 60.41 104 GLY A N 1
ATOM 812 C CA . GLY A 1 104 ? -41.920 -14.906 13.461 1.00 60.41 104 GLY A CA 1
ATOM 813 C C . GLY A 1 104 ? -40.942 -14.689 14.630 1.00 60.41 104 GLY A C 1
ATOM 814 O O . GLY A 1 104 ? -39.723 -14.717 14.480 1.00 60.41 104 GLY A O 1
ATOM 815 N N . LYS A 1 105 ? -41.516 -14.555 15.834 1.00 57.88 105 LYS A N 1
ATOM 816 C CA . LYS A 1 105 ? -40.886 -14.230 17.133 1.00 57.88 105 LYS A CA 1
ATOM 817 C C . LYS A 1 105 ? -39.861 -15.248 17.686 1.00 57.88 105 LYS A C 1
ATOM 819 O O . LYS A 1 105 ? -39.413 -15.093 18.814 1.00 57.88 105 LYS A O 1
ATOM 824 N N . ARG A 1 106 ? -39.484 -16.299 16.949 1.00 55.50 106 ARG A N 1
ATOM 825 C CA . ARG A 1 106 ? -38.783 -17.475 17.516 1.00 55.50 106 ARG A CA 1
ATOM 826 C C . ARG A 1 106 ? -37.292 -17.289 17.857 1.00 55.50 106 ARG A C 1
ATOM 828 O O . ARG A 1 106 ? -36.743 -18.166 18.501 1.00 55.50 106 ARG A O 1
ATOM 835 N N . LYS A 1 107 ? -36.638 -16.183 17.473 1.00 55.44 107 LYS A N 1
ATOM 836 C CA . LYS A 1 107 ? -35.218 -15.892 17.802 1.00 55.44 107 LYS A CA 1
ATOM 837 C C . LYS A 1 107 ? -35.025 -14.561 18.553 1.00 55.44 107 LYS A C 1
ATOM 839 O O . LYS A 1 107 ? -34.073 -13.837 18.289 1.00 55.44 107 LYS A O 1
ATOM 844 N N . LEU A 1 108 ? -35.987 -14.174 19.391 1.00 57.81 108 LEU A N 1
ATOM 845 C CA . LEU A 1 108 ? -35.948 -12.918 20.158 1.00 57.81 108 LEU A CA 1
ATOM 846 C C . LEU A 1 108 ? -35.133 -12.964 21.481 1.00 57.81 108 LEU A C 1
ATOM 848 O O . LEU A 1 108 ? -34.535 -11.936 21.783 1.00 57.81 108 LEU A O 1
ATOM 852 N N . PRO A 1 109 ? -35.033 -14.090 22.229 1.00 59.28 109 PRO A N 1
ATOM 853 C CA . PRO A 1 109 ? -34.366 -14.104 23.543 1.00 59.28 109 PRO A CA 1
ATOM 854 C C . PRO A 1 109 ? -32.854 -13.849 23.476 1.00 59.28 109 PRO A C 1
ATOM 856 O O . PRO A 1 109 ? -32.337 -13.000 24.196 1.00 59.28 109 PRO A O 1
ATOM 859 N N . ASP A 1 110 ? -32.154 -14.507 22.547 1.00 64.44 110 ASP A N 1
ATOM 860 C CA . ASP A 1 110 ? -30.696 -14.362 22.371 1.00 64.44 110 ASP A CA 1
ATOM 861 C C . ASP A 1 110 ? -30.294 -12.923 22.015 1.00 64.44 110 ASP A C 1
ATOM 863 O O . ASP A 1 110 ? -29.207 -12.436 22.334 1.00 64.44 110 ASP A O 1
ATOM 867 N N . LEU A 1 111 ? -31.211 -12.221 21.349 1.00 58.91 111 LEU A N 1
ATOM 868 C CA . LEU A 1 111 ? -31.049 -10.843 20.923 1.00 58.91 111 LEU A CA 1
ATOM 869 C C . LEU A 1 111 ? -31.233 -9.852 22.082 1.00 58.91 111 LEU A C 1
ATOM 871 O O . LEU A 1 111 ? -30.600 -8.799 22.059 1.00 58.91 111 LEU A O 1
ATOM 875 N N . GLU A 1 112 ? -32.081 -10.151 23.067 1.00 63.06 112 GLU A N 1
ATOM 876 C CA . GLU A 1 112 ? -32.229 -9.338 24.284 1.00 63.06 112 GLU A CA 1
ATOM 877 C C . GLU A 1 112 ? -31.042 -9.546 25.231 1.00 63.06 112 GLU A C 1
ATOM 879 O O . GLU A 1 112 ? -30.523 -8.573 25.777 1.00 63.06 112 GLU A O 1
ATOM 884 N N . HIS A 1 113 ? -30.528 -10.775 25.321 1.00 63.34 113 HIS A N 1
ATOM 885 C CA . HIS A 1 113 ? -29.323 -11.089 26.095 1.00 63.34 113 HIS A CA 1
ATOM 886 C C . HIS A 1 113 ? -28.091 -10.331 25.572 1.00 63.34 113 HIS A C 1
ATOM 888 O O . HIS A 1 113 ? -27.403 -9.646 26.322 1.00 63.34 113 HIS A O 1
ATOM 894 N N . SER A 1 114 ? -27.910 -10.306 24.246 1.00 61.50 114 SER A N 1
ATOM 895 C CA . SER A 1 114 ? -26.829 -9.554 23.585 1.00 61.50 114 SER A CA 1
ATOM 896 C C . SER A 1 114 ? -26.885 -8.032 23.833 1.00 61.50 114 SER A C 1
ATOM 898 O O . SER A 1 114 ? -25.881 -7.330 23.670 1.00 61.50 114 SER A O 1
ATOM 900 N N . ILE A 1 115 ? -28.067 -7.492 24.169 1.00 58.25 115 ILE A N 1
ATOM 901 C CA . ILE A 1 115 ? -28.249 -6.075 24.522 1.00 58.25 115 ILE A CA 1
ATOM 902 C C . ILE A 1 115 ? -27.770 -5.826 25.950 1.00 58.25 115 ILE A C 1
ATOM 904 O O . ILE A 1 115 ? -27.056 -4.847 26.151 1.00 58.25 115 ILE A O 1
ATOM 908 N N . ALA A 1 116 ? -28.127 -6.701 26.894 1.00 63.81 116 ALA A N 1
ATOM 909 C CA . ALA A 1 116 ? -27.692 -6.608 28.287 1.00 63.81 116 ALA A CA 1
ATOM 910 C C . ALA A 1 116 ? -26.162 -6.715 28.402 1.00 63.81 116 ALA A C 1
ATOM 912 O O . ALA A 1 116 ? -25.533 -5.896 29.065 1.00 63.81 116 ALA A O 1
ATOM 913 N N . ASP A 1 117 ? -25.548 -7.617 27.632 1.00 63.91 117 ASP A N 1
ATOM 914 C CA . ASP A 1 117 ? -24.089 -7.807 27.610 1.00 63.91 117 ASP A CA 1
ATOM 915 C C . ASP A 1 117 ? -23.325 -6.616 26.989 1.00 63.91 117 ASP A C 1
ATOM 917 O O . ASP A 1 117 ? -22.122 -6.467 27.175 1.00 63.91 117 ASP A O 1
ATOM 921 N N . THR A 1 118 ? -24.012 -5.743 26.239 1.00 57.66 118 THR A N 1
ATOM 922 C CA . THR A 1 118 ? -23.444 -4.502 25.672 1.00 57.66 118 THR A CA 1
ATOM 923 C C . THR A 1 118 ? -23.623 -3.290 26.608 1.00 57.66 118 THR A C 1
ATOM 925 O O . THR A 1 118 ? -23.102 -2.212 26.315 1.00 57.66 118 THR A O 1
ATOM 928 N N . GLU A 1 119 ? -24.406 -3.410 27.684 1.00 52.72 119 GLU A N 1
ATOM 929 C CA . GLU A 1 119 ? -24.718 -2.311 28.613 1.00 52.72 119 GLU A CA 1
ATOM 930 C C . GLU A 1 119 ? -23.754 -2.203 29.810 1.00 52.72 119 GLU A C 1
ATOM 932 O O . GLU A 1 119 ? -23.890 -1.257 30.589 1.00 52.72 119 GLU A O 1
ATOM 937 N N . HIS A 1 120 ? -22.762 -3.096 29.901 1.00 41.94 120 HIS A N 1
ATOM 938 C CA . HIS A 1 120 ? -21.662 -3.061 30.871 1.00 41.94 120 HIS A CA 1
ATOM 939 C C . HIS A 1 120 ? -20.383 -2.430 30.306 1.00 41.94 120 HIS A C 1
ATOM 941 O O . HIS A 1 120 ? -20.087 -2.634 29.105 1.00 41.94 120 HIS A O 1
#